Protein AF-A0A530QYH9-F1 (afdb_monomer)

Secondary structure (DSSP, 8-state):
---TTS--------SEETTTTEEPTTTTPPP--SS-THHHHHHHHHHHHHHHHHHHHHHHHHTT-SS---------S-TTSSS-------PPP-------------

pLDDT: mean 82.5, std 15.37, range [43.12, 98.12]

Mean predicted aligned error: 13.46 Å

Structure (mmCIF, N/CA/C/O backbone):
data_AF-A0A530QYH9-F1
#
_entry.id   AF-A0A530QYH9-F1
#
loop_
_atom_site.group_PDB
_atom_site.id
_atom_site.type_symbol
_atom_site.label_atom_id
_atom_site.label_alt_id
_atom_site.label_comp_id
_atom_site.label_asym_id
_atom_site.label_entity_id
_atom_site.label_seq_id
_atom_site.pdbx_PDB_ins_code
_atom_site.Cartn_x
_atom_site.Cartn_y
_atom_site.Cartn_z
_atom_site.occupancy
_atom_site.B_iso_or_equiv
_atom_site.auth_seq_id
_atom_site.auth_comp_id
_atom_site.auth_asym_id
_atom_site.auth_atom_id
_atom_site.pdbx_PDB_model_num
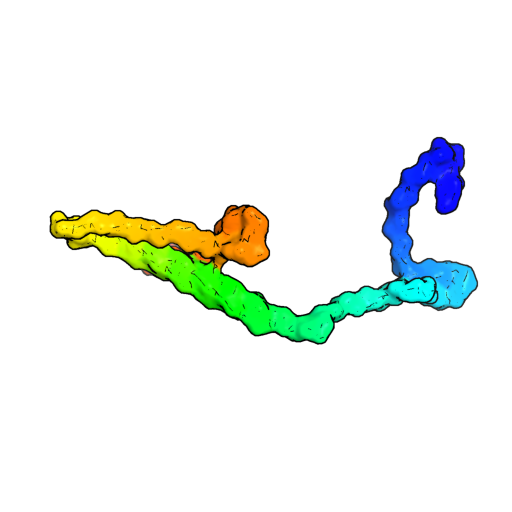ATOM 1 N N . MET A 1 1 ? 38.273 -8.742 -21.468 1.00 52.09 1 MET A N 1
ATOM 2 C CA .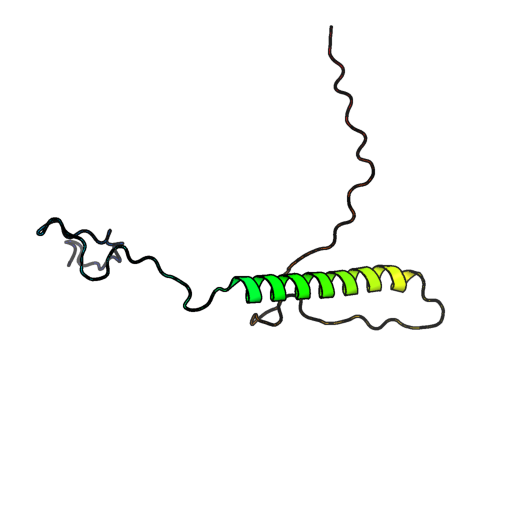 MET A 1 1 ? 39.724 -8.681 -21.760 1.00 52.09 1 MET A CA 1
ATOM 3 C C . MET A 1 1 ? 40.439 -9.292 -20.565 1.00 52.09 1 MET A C 1
ATOM 5 O O . MET A 1 1 ? 39.930 -9.127 -19.467 1.00 52.09 1 MET A O 1
ATOM 9 N N . LYS A 1 2 ? 41.529 -10.048 -20.746 1.00 49.84 2 LYS A N 1
ATOM 10 C CA . LYS A 1 2 ? 42.316 -10.531 -19.599 1.00 49.84 2 LYS A CA 1
ATOM 11 C C . LYS A 1 2 ? 43.174 -9.367 -19.109 1.00 49.84 2 LYS A C 1
ATOM 13 O O . LYS A 1 2 ? 43.959 -8.850 -19.898 1.00 49.84 2 LYS A O 1
ATOM 18 N N . HIS A 1 3 ? 42.959 -8.930 -17.874 1.00 56.06 3 HIS A N 1
ATOM 19 C CA . HIS A 1 3 ? 43.801 -7.922 -17.241 1.00 56.06 3 HIS A CA 1
ATOM 20 C C . HIS A 1 3 ? 45.162 -8.544 -16.888 1.00 56.06 3 HIS A C 1
ATOM 22 O O . HIS A 1 3 ? 45.270 -9.764 -16.741 1.00 56.06 3 HIS A O 1
ATOM 28 N N . GLU A 1 4 ? 46.217 -7.727 -16.826 1.00 71.81 4 GLU A N 1
ATOM 29 C CA . GLU A 1 4 ? 47.605 -8.178 -16.599 1.00 71.81 4 GLU A CA 1
ATOM 30 C C . GLU A 1 4 ? 47.797 -8.899 -15.253 1.00 71.81 4 GLU A C 1
ATOM 32 O O . GLU A 1 4 ? 48.735 -9.673 -15.088 1.00 71.81 4 GLU A O 1
ATOM 37 N N . ASP A 1 5 ? 46.867 -8.705 -14.318 1.00 78.69 5 ASP A N 1
ATOM 38 C CA . ASP A 1 5 ? 46.790 -9.369 -13.014 1.00 78.69 5 ASP A CA 1
ATOM 39 C C . ASP A 1 5 ? 46.064 -10.731 -13.048 1.00 78.69 5 ASP A C 1
ATOM 41 O O . ASP A 1 5 ? 45.932 -11.397 -12.020 1.00 78.69 5 ASP A O 1
ATOM 45 N N . GLY A 1 6 ? 45.585 -11.163 -14.219 1.00 74.31 6 GLY A N 1
ATOM 46 C CA . GLY A 1 6 ? 44.845 -12.411 -14.395 1.00 74.31 6 GLY A CA 1
ATOM 47 C C . GLY A 1 6 ? 43.426 -12.394 -13.819 1.00 74.31 6 GLY A C 1
ATOM 48 O O . GLY A 1 6 ? 42.746 -13.422 -13.880 1.00 74.31 6 GLY A O 1
ATOM 49 N N . GLN A 1 7 ? 42.959 -11.259 -13.293 1.00 70.69 7 GLN A N 1
ATOM 50 C CA . GLN A 1 7 ? 41.634 -11.143 -12.695 1.00 70.69 7 GLN A CA 1
ATOM 51 C C . GLN A 1 7 ? 40.576 -10.763 -13.736 1.00 70.69 7 GLN A C 1
ATOM 53 O O . GLN A 1 7 ? 40.853 -10.173 -14.786 1.00 70.69 7 GLN A O 1
ATOM 58 N N . THR A 1 8 ? 39.336 -11.162 -13.458 1.00 61.97 8 THR A N 1
ATOM 59 C CA . THR A 1 8 ? 38.174 -10.820 -14.283 1.00 61.97 8 THR A CA 1
ATOM 60 C C . THR A 1 8 ? 37.387 -9.749 -13.545 1.00 61.97 8 THR A C 1
ATOM 62 O O . THR A 1 8 ? 36.933 -9.994 -12.433 1.00 61.97 8 THR A O 1
ATOM 65 N N . TYR A 1 9 ? 37.248 -8.576 -14.158 1.00 61.56 9 TYR A N 1
ATOM 66 C CA . TYR A 1 9 ? 36.457 -7.473 -13.624 1.00 61.56 9 TYR A CA 1
ATOM 67 C C . TYR A 1 9 ? 35.205 -7.284 -14.476 1.00 61.56 9 TYR A C 1
ATOM 69 O O . TYR A 1 9 ? 35.291 -7.239 -15.708 1.00 61.56 9 TYR A O 1
ATOM 77 N N . ASP A 1 10 ? 34.061 -7.130 -13.818 1.00 53.19 10 ASP A N 1
ATOM 78 C CA . ASP A 1 10 ? 32.837 -6.679 -14.466 1.00 53.19 10 ASP A CA 1
ATOM 79 C C . ASP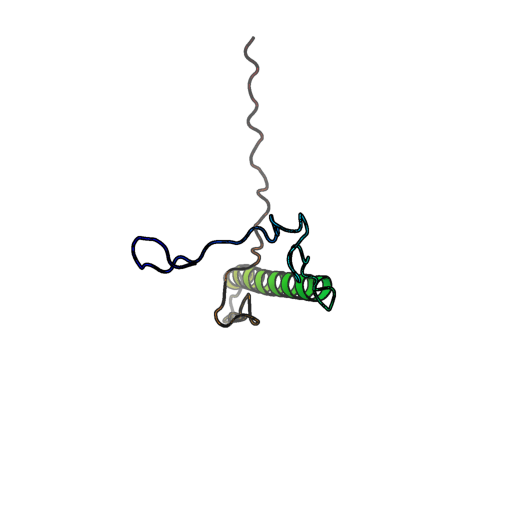 A 1 10 ? 32.941 -5.163 -14.672 1.00 53.19 10 ASP A C 1
ATOM 81 O O . ASP A 1 10 ? 32.838 -4.371 -13.737 1.00 53.19 10 ASP A O 1
ATOM 85 N N . LEU A 1 11 ? 33.228 -4.760 -15.908 1.00 61.69 11 LEU A N 1
ATOM 86 C CA . LEU A 1 11 ? 33.313 -3.362 -16.322 1.00 61.69 11 LEU A CA 1
ATOM 87 C C . LEU A 1 11 ? 31.995 -2.951 -16.976 1.00 61.69 11 LEU A C 1
ATOM 89 O O . LEU A 1 11 ? 31.554 -3.575 -17.942 1.00 61.69 11 LEU A O 1
ATOM 93 N N . GLU A 1 12 ? 31.386 -1.879 -16.473 1.00 55.41 12 GLU A N 1
ATOM 94 C CA . GLU A 1 12 ? 30.207 -1.283 -17.093 1.00 55.41 12 GLU A CA 1
ATOM 95 C C . GLU A 1 12 ? 30.609 -0.644 -18.430 1.00 55.41 12 GLU A C 1
ATOM 97 O O . GLU A 1 12 ? 31.341 0.343 -18.487 1.00 55.41 12 GLU A O 1
ATOM 102 N N . VAL A 1 13 ? 30.195 -1.278 -19.529 1.00 66.31 13 VAL A N 1
ATOM 103 C CA . VAL A 1 13 ? 30.523 -0.841 -20.889 1.00 66.31 13 VAL A CA 1
ATOM 104 C C . VAL A 1 13 ? 29.523 0.236 -21.301 1.00 66.31 13 VAL A C 1
ATOM 106 O O . VAL A 1 13 ? 28.327 -0.029 -21.396 1.00 66.31 13 VAL A O 1
ATOM 109 N N . ASP A 1 14 ? 30.015 1.432 -21.617 1.00 72.75 14 ASP A N 1
ATOM 110 C CA . ASP A 1 14 ? 29.240 2.622 -22.008 1.00 72.75 14 ASP A CA 1
ATOM 111 C C . ASP A 1 14 ? 28.422 2.484 -23.312 1.00 72.75 14 ASP A C 1
ATOM 113 O O . ASP A 1 14 ? 27.796 3.443 -23.760 1.00 72.75 14 ASP A O 1
ATOM 117 N N . GLY A 1 15 ? 28.419 1.309 -23.945 1.00 79.00 15 GLY A N 1
ATOM 118 C CA . GLY A 1 15 ? 27.690 1.020 -25.175 1.00 79.00 15 GLY A CA 1
ATOM 119 C C . GLY A 1 15 ? 28.309 1.609 -26.450 1.00 79.00 15 GLY A C 1
ATOM 120 O O . GLY A 1 15 ? 27.744 1.413 -27.533 1.00 79.00 15 GLY A O 1
ATOM 121 N N . TYR A 1 16 ? 29.458 2.288 -26.374 1.00 82.38 16 TYR A N 1
ATOM 122 C CA . TYR A 1 16 ? 30.099 2.936 -27.517 1.00 82.38 16 TYR A CA 1
ATOM 123 C C . TYR A 1 16 ? 31.192 2.052 -28.133 1.00 82.38 16 TYR A C 1
ATOM 125 O O . TYR A 1 16 ? 32.110 1.580 -27.467 1.00 82.38 16 TYR A O 1
ATOM 133 N N . ASN A 1 17 ? 31.145 1.831 -29.449 1.00 84.00 17 ASN A N 1
ATOM 134 C CA . ASN A 1 17 ? 32.227 1.170 -30.175 1.00 84.00 17 ASN A CA 1
ATOM 135 C C . ASN A 1 17 ? 33.225 2.213 -30.686 1.00 84.00 17 ASN A C 1
ATOM 137 O O . ASN A 1 17 ? 33.024 2.805 -31.751 1.00 84.00 17 ASN A O 1
ATOM 141 N N . GLY A 1 18 ? 34.335 2.378 -29.964 1.00 82.44 18 GLY A N 1
ATOM 142 C CA . GLY A 1 18 ? 35.402 3.318 -30.321 1.00 82.44 18 GLY A CA 1
ATOM 143 C C . GLY A 1 18 ? 36.044 3.072 -31.693 1.00 82.44 18 GLY A C 1
ATOM 144 O O . GLY A 1 18 ? 36.503 4.020 -32.322 1.00 82.44 18 GLY A O 1
ATOM 145 N N . ARG A 1 19 ? 36.019 1.833 -32.212 1.00 83.94 19 ARG A N 1
ATOM 146 C CA . ARG A 1 19 ? 36.594 1.499 -33.529 1.00 83.94 19 ARG A CA 1
ATOM 147 C C . ARG A 1 19 ? 35.709 1.957 -34.682 1.00 83.94 19 ARG A C 1
ATOM 149 O O . ARG A 1 19 ? 36.208 2.439 -35.690 1.00 83.94 19 ARG A O 1
ATOM 156 N N . THR A 1 20 ? 34.399 1.753 -34.565 1.00 86.88 20 THR A N 1
ATOM 157 C CA . THR A 1 20 ? 33.444 2.126 -35.623 1.00 86.88 20 THR A CA 1
ATOM 158 C C . THR A 1 20 ? 32.808 3.490 -35.390 1.00 86.88 20 THR A C 1
ATOM 160 O O . THR A 1 20 ? 31.980 3.893 -36.200 1.00 86.88 20 THR A O 1
ATOM 163 N N . GLN A 1 21 ? 33.145 4.155 -34.279 1.00 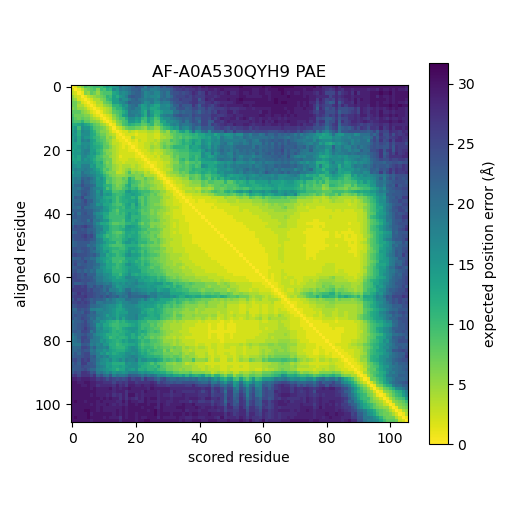84.25 21 GLN A N 1
ATOM 164 C CA . GLN A 1 21 ? 32.517 5.386 -33.792 1.00 84.25 21 GLN A CA 1
ATOM 165 C C . GLN A 1 21 ? 30.983 5.308 -33.786 1.00 84.25 21 GLN A C 1
ATOM 167 O O . GLN A 1 21 ? 30.278 6.223 -34.208 1.00 84.25 21 GLN A O 1
ATOM 172 N N . ARG A 1 22 ? 30.448 4.154 -33.377 1.00 82.44 22 ARG A N 1
ATOM 173 C CA . ARG A 1 22 ? 29.009 3.849 -33.412 1.00 82.44 22 ARG A CA 1
ATOM 174 C C . ARG A 1 22 ? 28.595 3.105 -32.146 1.00 82.44 22 ARG A C 1
ATOM 176 O O . ARG A 1 22 ? 29.432 2.417 -31.573 1.00 82.44 22 ARG A O 1
ATOM 183 N N . PRO A 1 23 ? 27.323 3.163 -31.734 1.00 85.25 23 PRO A N 1
ATOM 184 C CA . PRO A 1 23 ? 26.811 2.302 -30.674 1.00 85.25 23 PRO A CA 1
ATOM 185 C C . PRO A 1 23 ? 27.021 0.817 -30.993 1.00 85.25 23 PRO A C 1
ATOM 187 O O . PRO A 1 23 ? 26.847 0.394 -32.143 1.00 85.25 23 PRO A O 1
ATOM 190 N N . VAL A 1 24 ? 27.352 0.003 -29.987 1.00 85.56 24 VAL A N 1
ATOM 191 C CA . VAL A 1 24 ? 27.300 -1.457 -30.142 1.00 85.56 24 VAL A CA 1
ATOM 192 C C . VAL A 1 24 ? 25.851 -1.905 -30.350 1.00 85.56 24 VAL A C 1
ATOM 194 O O . VAL A 1 24 ? 24.898 -1.237 -29.944 1.00 85.56 24 VAL A O 1
ATOM 197 N N . LYS A 1 25 ? 25.654 -3.053 -31.006 1.00 80.38 25 LYS A N 1
ATOM 198 C CA . LYS A 1 25 ? 24.312 -3.596 -31.243 1.00 80.38 25 LYS A CA 1
ATOM 199 C C . LYS A 1 25 ? 23.606 -3.814 -29.901 1.00 80.38 25 LYS A C 1
ATOM 201 O O . LYS A 1 25 ? 24.039 -4.641 -29.111 1.00 80.38 25 LYS A O 1
ATOM 206 N N . GLY A 1 26 ? 22.506 -3.096 -29.681 1.00 79.50 26 GLY A N 1
ATOM 207 C CA . GLY A 1 26 ? 21.739 -3.164 -28.434 1.00 79.50 26 GLY A CA 1
ATOM 208 C C . GLY A 1 26 ? 22.100 -2.106 -27.387 1.00 79.50 26 GLY A C 1
ATOM 209 O O . GLY A 1 26 ? 21.404 -2.037 -26.379 1.00 79.50 26 GLY A O 1
ATOM 210 N N . ALA A 1 27 ? 23.109 -1.262 -27.628 1.00 85.62 27 ALA A N 1
ATOM 211 C CA . ALA A 1 27 ? 23.415 -0.128 -26.758 1.00 85.62 27 ALA A CA 1
ATOM 212 C C . ALA A 1 27 ? 22.306 0.932 -26.765 1.00 85.62 27 ALA A C 1
ATOM 214 O O . ALA A 1 27 ? 21.555 1.062 -27.734 1.00 85.62 27 ALA A O 1
ATOM 215 N N . TYR A 1 28 ? 22.246 1.703 -25.674 1.00 79.69 28 TYR A N 1
ATOM 216 C CA . TYR A 1 28 ? 21.364 2.864 -25.498 1.00 79.69 28 TYR A CA 1
ATOM 217 C C . TYR A 1 28 ? 19.875 2.580 -25.717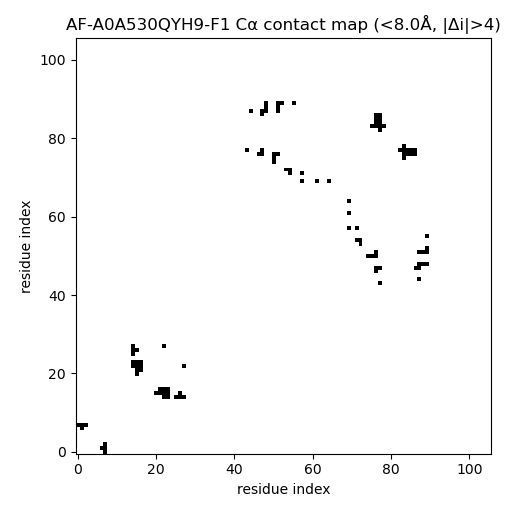 1.00 79.69 28 TYR A C 1
ATOM 219 O O . TYR A 1 28 ? 19.123 3.441 -26.177 1.00 79.69 28 TYR A O 1
ATOM 227 N N . ARG A 1 29 ? 19.423 1.366 -25.397 1.00 75.25 29 ARG A N 1
ATOM 228 C CA . ARG A 1 29 ? 17.998 1.044 -25.436 1.00 75.25 29 ARG A CA 1
ATOM 229 C C . ARG A 1 29 ? 17.311 1.604 -24.203 1.00 75.25 29 ARG A C 1
ATOM 231 O O . ARG A 1 29 ? 17.713 1.320 -23.079 1.00 75.25 29 ARG A O 1
ATOM 238 N N . LYS A 1 30 ? 16.249 2.373 -24.428 1.00 77.56 30 LYS A N 1
ATOM 239 C CA . LYS A 1 30 ? 15.295 2.702 -23.374 1.00 77.56 30 LYS A CA 1
ATOM 240 C C . LYS A 1 30 ? 14.372 1.504 -23.206 1.00 77.56 30 LYS A C 1
ATOM 242 O O . LYS A 1 30 ? 13.800 1.035 -24.185 1.00 77.56 30 LYS A O 1
ATOM 247 N N . TYR A 1 31 ? 14.278 0.998 -21.986 1.00 80.81 31 TYR A N 1
ATOM 248 C CA . TYR A 1 31 ? 13.278 0.000 -21.646 1.00 80.81 31 TYR A CA 1
ATOM 249 C C . TYR A 1 31 ? 11.940 0.706 -21.466 1.00 80.81 31 TYR A C 1
ATOM 251 O O . TYR A 1 31 ? 11.859 1.726 -20.781 1.00 80.81 31 TYR A O 1
ATOM 259 N N . GLU A 1 32 ? 10.913 0.163 -22.100 1.00 82.38 32 GLU A N 1
ATOM 260 C CA . GLU A 1 32 ? 9.532 0.582 -21.921 1.00 82.38 32 GLU A CA 1
ATOM 261 C C . GLU A 1 32 ? 8.736 -0.579 -21.336 1.00 82.38 32 GLU A C 1
ATOM 263 O O . GLU A 1 32 ? 9.052 -1.751 -21.564 1.00 82.38 32 GLU A O 1
ATOM 268 N N . PHE A 1 33 ? 7.711 -0.252 -20.555 1.00 86.00 33 PHE A N 1
ATOM 269 C CA . PHE A 1 33 ? 6.735 -1.254 -20.173 1.00 86.00 33 PHE A CA 1
ATOM 270 C C . PHE A 1 33 ? 5.894 -1.607 -21.397 1.00 86.00 33 PHE A C 1
ATOM 272 O O . PHE A 1 33 ? 5.469 -0.727 -22.142 1.00 86.00 33 PHE A O 1
ATOM 279 N N . SER A 1 34 ? 5.627 -2.897 -21.589 1.00 88.12 34 SER A N 1
ATOM 280 C CA . SER A 1 34 ? 4.748 -3.370 -22.663 1.00 88.12 34 SER A CA 1
ATOM 281 C C . SER A 1 34 ? 3.294 -2.917 -22.488 1.00 88.12 34 SER A C 1
ATOM 283 O O . SER A 1 34 ? 2.524 -2.950 -23.444 1.00 88.12 34 SER A O 1
ATOM 285 N N . ILE A 1 35 ? 2.916 -2.516 -21.271 1.00 90.25 35 ILE A N 1
ATOM 286 C CA . ILE A 1 35 ? 1.595 -2.024 -20.880 1.00 90.25 35 ILE A CA 1
ATOM 287 C C . ILE A 1 35 ? 1.810 -0.802 -19.982 1.00 90.25 35 ILE A C 1
ATOM 289 O O . ILE A 1 35 ? 2.727 -0.810 -19.163 1.00 90.25 35 ILE A O 1
ATOM 293 N N . ASP A 1 36 ? 0.975 0.232 -20.115 1.00 90.94 36 ASP A N 1
ATOM 294 C CA . ASP A 1 36 ? 1.003 1.386 -19.210 1.00 90.94 36 ASP A CA 1
ATOM 295 C C . ASP A 1 36 ? 0.730 0.936 -17.758 1.00 90.94 36 ASP A C 1
ATOM 297 O O . ASP A 1 36 ? -0.377 0.477 -17.460 1.00 90.94 36 ASP A O 1
ATOM 301 N N . PRO A 1 37 ? 1.704 1.065 -16.835 1.00 94.19 37 PRO A N 1
ATOM 302 C CA . PRO A 1 37 ? 1.559 0.593 -15.462 1.00 94.19 37 PRO A CA 1
ATOM 303 C C . PRO A 1 37 ? 0.720 1.535 -14.589 1.00 94.19 37 PRO A C 1
ATOM 305 O O . PRO A 1 37 ? 0.480 1.223 -13.422 1.00 94.19 37 PRO A O 1
ATOM 308 N N . THR A 1 38 ? 0.295 2.696 -15.102 1.00 95.62 38 THR A N 1
ATOM 309 C CA . THR A 1 38 ? -0.416 3.721 -14.322 1.00 95.62 38 THR A CA 1
ATOM 310 C C . THR A 1 38 ? -1.634 3.154 -13.597 1.00 95.62 38 THR A C 1
ATOM 312 O O . THR A 1 38 ? -1.815 3.415 -12.409 1.00 95.62 38 THR A O 1
ATOM 315 N N . GLY A 1 39 ? -2.434 2.328 -14.277 1.00 96.19 39 GLY A N 1
ATOM 316 C CA . GLY A 1 39 ? -3.616 1.703 -13.681 1.00 96.19 39 GLY A CA 1
ATOM 317 C C . GLY A 1 39 ? -3.278 0.814 -12.481 1.00 96.19 39 GLY A C 1
ATOM 318 O O . GLY A 1 39 ? -3.897 0.940 -11.425 1.00 96.19 39 GLY A O 1
ATOM 319 N N . ASP A 1 40 ? -2.245 -0.021 -12.607 1.00 95.12 40 ASP A N 1
ATOM 320 C CA . ASP A 1 40 ? -1.798 -0.909 -11.529 1.00 95.12 40 ASP A CA 1
ATOM 321 C C . ASP A 1 40 ? -1.248 -0.121 -10.338 1.00 95.12 40 ASP A C 1
ATOM 323 O O . ASP A 1 40 ? -1.490 -0.479 -9.183 1.00 95.12 40 ASP A O 1
ATOM 327 N N . ILE A 1 41 ? -0.512 0.962 -10.603 1.00 95.25 41 ILE A N 1
ATOM 328 C CA . ILE A 1 41 ? 0.034 1.837 -9.561 1.00 95.25 41 ILE A CA 1
ATOM 329 C C . ILE A 1 41 ? -1.104 2.500 -8.781 1.00 95.25 41 ILE A C 1
ATOM 331 O O . ILE A 1 41 ? -1.099 2.463 -7.549 1.00 95.25 41 ILE A O 1
ATOM 335 N N . LEU A 1 42 ? -2.087 3.069 -9.482 1.00 97.56 42 LEU A N 1
ATOM 336 C CA . LEU A 1 42 ? -3.236 3.721 -8.854 1.00 97.56 42 LEU A CA 1
ATOM 337 C C . LEU A 1 42 ? -4.081 2.724 -8.057 1.00 97.56 42 LEU A C 1
ATOM 339 O O . LEU A 1 42 ? -4.383 2.987 -6.898 1.00 97.56 42 LEU A O 1
ATOM 343 N N . GLY A 1 43 ? -4.362 1.542 -8.609 1.00 97.56 43 GLY A N 1
ATOM 344 C CA . GLY A 1 43 ? -5.116 0.508 -7.895 1.00 97.56 43 GLY A CA 1
ATOM 345 C C . GLY A 1 43 ? -4.421 0.039 -6.612 1.00 97.56 43 GLY A C 1
ATOM 34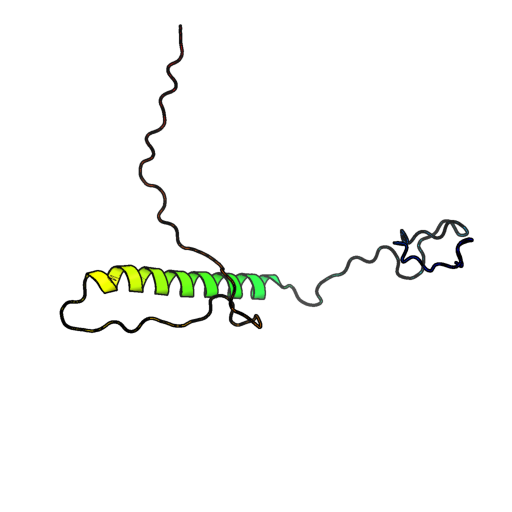6 O O . GLY A 1 43 ? -5.072 -0.178 -5.587 1.00 97.56 43 GLY A O 1
ATOM 347 N N . ARG A 1 44 ? -3.085 -0.064 -6.626 1.00 97.62 44 ARG A N 1
ATOM 348 C CA . ARG A 1 44 ? -2.298 -0.375 -5.422 1.00 97.62 44 ARG A CA 1
ATOM 349 C C . ARG A 1 44 ? -2.353 0.755 -4.394 1.00 97.62 44 ARG A C 1
ATOM 351 O O . ARG A 1 44 ? -2.479 0.467 -3.205 1.00 97.62 44 ARG A O 1
ATOM 358 N N . LEU A 1 45 ? -2.284 2.015 -4.826 1.00 97.62 45 LEU A N 1
ATOM 359 C CA . LEU A 1 45 ? -2.413 3.174 -3.935 1.00 97.62 45 LEU A CA 1
ATOM 360 C C . LEU A 1 45 ? -3.805 3.248 -3.296 1.00 97.62 45 LEU A C 1
ATOM 362 O O . LEU A 1 45 ? -3.899 3.396 -2.078 1.00 97.62 45 LEU A O 1
ATOM 366 N N . ASP A 1 46 ? -4.867 3.075 -4.082 1.00 98.12 46 ASP A N 1
ATOM 367 C CA . ASP A 1 46 ? -6.248 3.078 -3.588 1.00 98.12 46 ASP A CA 1
ATOM 368 C C . ASP A 1 46 ? -6.471 1.975 -2.550 1.00 98.12 46 ASP A C 1
ATOM 370 O O . ASP A 1 46 ? -7.030 2.218 -1.476 1.00 98.12 46 ASP A O 1
ATOM 374 N N . TYR A 1 47 ? -5.961 0.771 -2.822 1.00 97.88 47 TYR A N 1
ATOM 375 C CA . TYR A 1 47 ? -6.006 -0.328 -1.863 1.00 97.88 47 TYR A CA 1
ATOM 376 C C . TYR A 1 47 ? -5.285 0.025 -0.551 1.00 97.88 47 TYR A C 1
ATOM 378 O O . TYR A 1 47 ? -5.822 -0.210 0.533 1.00 97.88 47 TYR A O 1
ATOM 386 N N . GLN A 1 48 ? -4.091 0.620 -0.621 1.00 97.75 48 GLN A N 1
ATOM 387 C CA . GLN A 1 48 ? -3.344 1.021 0.577 1.00 97.75 48 GLN A CA 1
ATOM 388 C C . GLN A 1 48 ? -4.080 2.078 1.396 1.00 97.75 48 GLN A C 1
ATOM 390 O O . GLN A 1 48 ? -4.129 1.982 2.624 1.00 97.75 48 GLN A O 1
ATOM 395 N N . ILE A 1 49 ? -4.683 3.063 0.729 1.00 97.31 49 ILE A N 1
ATOM 396 C CA . ILE A 1 49 ? -5.505 4.088 1.379 1.00 97.31 49 ILE A CA 1
ATOM 397 C C . ILE A 1 49 ? -6.688 3.434 2.094 1.00 97.31 49 ILE A C 1
ATOM 399 O O . ILE A 1 49 ? -6.956 3.757 3.251 1.00 97.31 49 ILE A O 1
ATOM 403 N N . TRP A 1 50 ? -7.356 2.479 1.447 1.00 97.19 50 TRP A N 1
ATOM 404 C CA . TRP A 1 50 ? -8.465 1.742 2.047 1.00 97.19 50 TRP A CA 1
ATOM 405 C C . TRP A 1 50 ? -8.040 0.945 3.293 1.00 97.19 50 TRP A C 1
ATOM 407 O O . TRP A 1 50 ? -8.694 1.049 4.334 1.00 97.19 50 TRP A O 1
ATOM 417 N N . VAL A 1 51 ? -6.917 0.217 3.244 1.00 97.12 51 VAL A N 1
ATOM 418 C CA . VAL A 1 51 ? -6.381 -0.500 4.421 1.00 97.12 51 VAL A CA 1
ATOM 419 C C . VAL A 1 51 ? -6.007 0.473 5.544 1.00 97.12 51 VAL A C 1
ATOM 421 O O . VAL A 1 51 ? -6.319 0.221 6.710 1.00 97.12 51 VAL A O 1
ATOM 424 N N . ALA A 1 52 ? -5.368 1.600 5.220 1.00 95.88 52 ALA A N 1
ATOM 425 C CA . ALA A 1 52 ? -5.018 2.620 6.206 1.00 95.88 52 ALA A CA 1
ATOM 426 C C . ALA A 1 52 ? -6.265 3.246 6.859 1.00 95.88 52 ALA A C 1
ATOM 428 O O . ALA A 1 52 ? -6.282 3.459 8.074 1.00 95.88 52 ALA A O 1
ATOM 429 N N . ALA A 1 53 ? -7.319 3.489 6.077 1.00 95.75 53 ALA A N 1
ATOM 430 C CA . ALA A 1 53 ? -8.596 4.004 6.565 1.00 95.75 53 ALA A CA 1
ATOM 431 C C . ALA A 1 53 ? -9.281 3.024 7.521 1.00 95.75 53 ALA A C 1
ATOM 433 O O . ALA A 1 53 ? -9.728 3.441 8.588 1.00 95.75 53 ALA A O 1
ATOM 434 N N . LEU A 1 54 ? -9.295 1.727 7.194 1.00 95.38 54 LEU A N 1
ATOM 435 C CA . LEU A 1 54 ? -9.812 0.692 8.093 1.00 95.38 54 LEU A CA 1
ATOM 436 C C . LEU A 1 54 ? -9.076 0.688 9.434 1.00 95.38 54 LEU A C 1
ATOM 438 O O . LEU A 1 54 ? -9.717 0.765 10.478 1.00 95.38 54 LEU A O 1
ATOM 442 N N . ARG A 1 55 ? -7.739 0.692 9.415 1.00 93.38 55 ARG A N 1
ATOM 443 C CA . ARG A 1 55 ? -6.929 0.717 10.646 1.00 93.38 55 ARG A CA 1
ATOM 444 C C . ARG A 1 55 ? -7.194 1.976 11.482 1.00 93.38 55 ARG A C 1
ATOM 446 O O . ARG A 1 55 ? -7.263 1.906 12.708 1.00 93.38 55 ARG A O 1
ATOM 453 N N . ARG A 1 56 ? -7.371 3.137 10.837 1.00 92.88 56 ARG A N 1
ATOM 454 C CA . ARG A 1 56 ? -7.708 4.395 11.530 1.00 92.88 56 ARG A CA 1
ATOM 455 C C . ARG A 1 56 ? -9.109 4.359 12.143 1.00 92.88 56 ARG A C 1
ATOM 457 O O . ARG A 1 56 ? -9.287 4.873 13.248 1.00 92.88 56 ARG A O 1
ATOM 464 N N . LEU A 1 57 ? -10.074 3.770 11.442 1.00 93.25 57 LEU A N 1
ATOM 465 C CA . LEU A 1 57 ? -11.446 3.601 11.918 1.00 93.25 57 LEU A CA 1
ATOM 466 C C . LEU A 1 57 ? -11.504 2.647 13.116 1.00 93.25 57 LEU A C 1
ATOM 468 O O . LEU A 1 57 ? -12.162 2.939 14.110 1.00 93.25 57 LEU A O 1
ATOM 472 N N . GLU A 1 58 ? -10.771 1.536 13.050 1.00 94.06 58 GLU A N 1
ATOM 473 C CA . GLU A 1 58 ? -10.650 0.582 14.154 1.00 94.06 58 GLU A CA 1
ATOM 474 C C . GLU A 1 58 ? -10.091 1.244 15.413 1.00 94.06 58 GLU A C 1
ATOM 476 O O . GLU A 1 58 ? -10.654 1.071 16.493 1.00 94.06 58 GLU A O 1
ATOM 481 N N . ALA A 1 59 ? -9.032 2.048 15.276 1.00 91.00 59 ALA A N 1
ATOM 482 C CA . ALA A 1 59 ? -8.455 2.789 16.395 1.00 91.00 59 ALA A CA 1
ATOM 483 C C . ALA A 1 59 ? -9.460 3.768 17.031 1.00 91.00 59 ALA A C 1
ATOM 485 O O . ALA A 1 59 ? -9.500 3.909 18.252 1.00 91.00 59 ALA A O 1
ATOM 486 N N . GLU A 1 60 ? -10.294 4.419 16.217 1.00 91.50 60 GLU A N 1
ATOM 487 C CA . GLU A 1 60 ? -11.313 5.356 16.695 1.00 91.50 60 GLU A CA 1
ATOM 488 C C . GLU A 1 60 ? -12.431 4.655 17.466 1.00 91.50 60 GLU A C 1
ATOM 490 O O . GLU A 1 60 ? -12.771 5.040 18.588 1.00 91.50 60 GLU A O 1
ATOM 495 N N . ILE A 1 61 ? -12.987 3.602 16.867 1.00 93.12 61 ILE A N 1
ATOM 496 C CA . ILE A 1 61 ? -14.150 2.891 17.396 1.00 93.12 61 ILE A CA 1
ATOM 497 C C . ILE A 1 61 ? -13.771 2.037 18.608 1.00 93.12 61 ILE A C 1
ATOM 499 O O . ILE A 1 61 ? -14.577 1.910 19.529 1.00 93.12 61 ILE A O 1
ATOM 503 N N . ALA A 1 62 ? -12.553 1.485 18.659 1.00 91.25 62 ALA A N 1
ATOM 504 C CA . ALA A 1 62 ? -12.093 0.665 19.782 1.00 91.25 62 ALA A CA 1
ATOM 505 C C . ALA A 1 62 ? -12.241 1.374 21.141 1.00 91.25 62 ALA A C 1
ATOM 507 O O . ALA A 1 62 ? -12.476 0.715 22.150 1.00 91.25 62 ALA A O 1
ATOM 508 N N . THR A 1 63 ? -12.152 2.708 21.163 1.00 88.75 63 THR A N 1
ATOM 509 C CA . THR A 1 63 ? -12.306 3.522 22.382 1.00 88.75 63 THR A CA 1
ATOM 510 C C . THR A 1 63 ? -13.760 3.820 22.764 1.00 88.75 63 THR A C 1
ATOM 512 O O . THR A 1 63 ? -14.018 4.278 23.874 1.00 88.75 63 THR A O 1
ATOM 515 N N . GLN A 1 64 ? -14.714 3.557 21.868 1.00 92.31 64 GLN A N 1
ATOM 516 C CA . GLN A 1 64 ? -16.126 3.936 22.012 1.00 92.31 64 GLN A CA 1
ATOM 517 C C . GLN A 1 64 ? -17.055 2.736 22.251 1.00 92.31 64 GLN A C 1
ATOM 519 O O . GLN A 1 64 ? -18.229 2.909 22.581 1.00 92.31 64 GLN A O 1
ATOM 524 N N . LEU A 1 65 ? -16.560 1.506 22.087 1.00 91.62 65 LEU A N 1
ATOM 525 C CA . LEU A 1 65 ? -17.364 0.295 22.244 1.00 91.62 65 LEU A CA 1
ATOM 526 C C . LEU A 1 65 ? -17.506 -0.111 23.715 1.00 91.62 65 LEU A C 1
ATOM 528 O O . LEU A 1 65 ? -16.522 -0.363 24.402 1.00 91.62 65 LEU A O 1
ATOM 532 N N . VAL A 1 66 ? -18.753 -0.245 24.174 1.00 89.56 66 VAL A N 1
ATOM 533 C CA . VAL A 1 66 ? -19.076 -0.624 25.566 1.00 89.56 66 VAL A CA 1
ATOM 534 C C . VAL A 1 66 ? -19.589 -2.065 25.675 1.00 89.56 66 VAL A C 1
ATOM 536 O O . VAL A 1 66 ? -19.332 -2.742 26.665 1.00 89.56 66 VAL A O 1
ATOM 539 N N . GLY A 1 67 ? -20.300 -2.558 24.656 1.00 90.62 67 GLY A N 1
ATOM 540 C CA . GLY A 1 67 ? -20.975 -3.866 24.689 1.00 90.62 67 GLY A CA 1
ATOM 541 C C . GLY A 1 67 ? -20.420 -4.923 23.734 1.00 90.62 67 GLY A C 1
ATOM 542 O O . GLY A 1 67 ? -20.873 -6.064 23.759 1.00 90.62 67 GLY A O 1
ATOM 543 N N . HIS A 1 68 ? -19.456 -4.566 22.884 1.00 91.88 68 HIS A N 1
ATOM 544 C CA . HIS A 1 68 ? -18.954 -5.444 21.829 1.00 91.88 68 HIS A CA 1
ATOM 545 C C . HIS A 1 68 ? -17.431 -5.428 21.781 1.00 91.88 68 HIS A C 1
ATOM 547 O O . HIS A 1 68 ? -16.801 -4.385 21.941 1.00 91.88 68 HIS A O 1
ATOM 553 N N . ARG A 1 69 ? -16.839 -6.597 21.524 1.00 89.38 69 ARG A N 1
ATOM 554 C CA . ARG A 1 69 ? -15.406 -6.722 21.262 1.00 89.38 69 ARG A CA 1
ATOM 555 C C . ARG A 1 69 ? -15.147 -6.483 19.780 1.00 89.38 69 ARG A C 1
ATOM 557 O O . ARG A 1 69 ? -15.696 -7.198 18.946 1.00 89.38 69 ARG A O 1
ATOM 564 N N . LEU A 1 70 ? -14.288 -5.516 19.474 1.00 93.00 70 LEU A N 1
ATOM 565 C CA . LEU A 1 70 ? -13.807 -5.295 18.116 1.00 93.00 70 LEU A CA 1
ATOM 566 C C . LEU A 1 70 ? -12.828 -6.404 17.710 1.00 93.00 70 LEU A C 1
ATOM 568 O O . LEU A 1 70 ? -11.972 -6.803 18.503 1.00 93.00 70 LEU A O 1
ATOM 572 N N . VAL A 1 71 ? -12.948 -6.877 16.473 1.00 93.06 71 VAL A N 1
ATOM 573 C CA . VAL A 1 71 ? -11.962 -7.748 15.825 1.00 93.06 71 VAL A CA 1
ATOM 574 C C . VAL A 1 71 ? -11.260 -6.913 14.764 1.00 93.06 71 VAL A C 1
ATOM 576 O O . VAL A 1 71 ? -11.921 -6.375 13.880 1.00 93.06 71 VAL A O 1
ATOM 579 N N . PHE A 1 72 ? -9.941 -6.781 14.887 1.00 91.56 72 PHE A N 1
ATOM 580 C CA . PHE A 1 72 ? -9.126 -5.994 13.965 1.00 91.56 72 PHE A CA 1
ATOM 581 C C . PHE A 1 72 ? -8.947 -6.714 12.629 1.00 91.56 72 PHE A C 1
ATOM 583 O O . PHE A 1 72 ? -8.801 -7.938 12.580 1.00 91.56 72 PHE A O 1
ATOM 590 N N . SER A 1 73 ? -8.917 -5.936 11.557 1.00 90.25 73 SER A N 1
ATOM 591 C CA . SER A 1 73 ? -8.565 -6.370 10.215 1.00 90.25 73 SER A CA 1
ATOM 592 C C . SER A 1 73 ? -7.066 -6.661 10.129 1.00 90.25 73 SER A C 1
ATOM 594 O O . SER A 1 73 ? -6.225 -5.806 10.409 1.00 90.25 73 SER A O 1
ATOM 596 N N . ASP A 1 74 ? -6.717 -7.860 9.676 1.00 92.44 74 ASP A N 1
ATOM 597 C CA . ASP A 1 74 ? -5.341 -8.313 9.441 1.00 92.44 74 ASP A CA 1
ATOM 598 C C . ASP A 1 74 ? -4.886 -8.098 7.987 1.00 92.44 74 ASP A C 1
ATOM 600 O O . ASP A 1 74 ? -3.877 -8.649 7.541 1.00 92.44 74 ASP A O 1
ATOM 604 N N . ARG A 1 75 ? -5.620 -7.271 7.227 1.00 95.56 75 ARG A N 1
ATOM 605 C CA . ARG A 1 75 ? -5.314 -6.978 5.822 1.00 95.56 75 ARG A CA 1
ATOM 606 C C . ARG A 1 75 ? -3.883 -6.450 5.686 1.00 95.56 75 ARG A C 1
ATOM 608 O O . ARG A 1 75 ? -3.522 -5.417 6.261 1.00 95.56 75 ARG A O 1
ATOM 615 N N . SER A 1 76 ? -3.102 -7.149 4.862 1.00 96.25 76 SER A N 1
ATOM 616 C CA . SER A 1 76 ? -1.778 -6.721 4.409 1.00 96.25 76 SER A CA 1
ATOM 617 C C . SER A 1 76 ? -1.878 -5.395 3.657 1.00 96.25 76 SER A C 1
ATOM 619 O O . SER A 1 76 ? -2.828 -5.180 2.895 1.00 96.25 76 SER A O 1
ATOM 621 N N . MET A 1 77 ? -0.898 -4.517 3.869 1.00 96.81 77 MET A N 1
ATOM 622 C CA . MET A 1 77 ? -0.772 -3.240 3.163 1.00 96.81 77 MET A CA 1
ATOM 623 C C . MET A 1 77 ? -0.230 -3.435 1.738 1.00 96.81 77 MET A C 1
ATOM 625 O O . MET A 1 77 ? -0.476 -2.628 0.842 1.00 96.8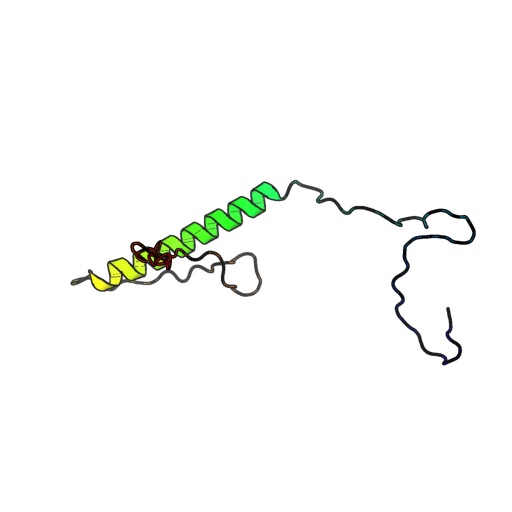1 77 MET A O 1
ATOM 629 N N . THR A 1 78 ? 0.504 -4.519 1.510 1.00 97.44 78 THR A N 1
ATOM 630 C CA . THR A 1 78 ? 1.138 -4.832 0.224 1.00 97.44 78 THR A CA 1
ATOM 631 C C . THR A 1 78 ? 0.949 -6.309 -0.138 1.00 97.44 78 THR A C 1
ATOM 633 O O . THR A 1 78 ? 1.920 -7.056 -0.232 1.00 97.44 78 THR A O 1
ATOM 636 N N . PRO A 1 79 ? -0.294 -6.770 -0.377 1.00 96.88 79 PRO A N 1
ATOM 637 C CA . PRO A 1 79 ? -0.592 -8.185 -0.631 1.00 96.88 79 PRO A CA 1
ATOM 638 C C . PRO A 1 79 ? 0.038 -8.740 -1.919 1.00 96.88 79 PRO A C 1
ATOM 640 O O . PRO A 1 79 ? 0.081 -9.948 -2.111 1.00 96.88 79 PRO A O 1
ATOM 643 N N . TRP A 1 80 ? 0.516 -7.870 -2.810 1.00 96.06 80 TRP A N 1
ATOM 644 C CA . TRP A 1 80 ? 1.246 -8.230 -4.031 1.00 96.06 80 TRP A CA 1
ATOM 645 C C . TRP A 1 80 ? 2.752 -8.450 -3.812 1.00 96.06 80 TRP A C 1
ATOM 647 O O . TRP A 1 80 ? 3.472 -8.678 -4.782 1.00 96.06 80 TRP A O 1
ATOM 657 N N . LEU A 1 81 ? 3.250 -8.324 -2.579 1.00 96.75 81 LEU A N 1
ATOM 658 C CA . LEU A 1 81 ? 4.633 -8.627 -2.216 1.00 96.75 81 LEU A CA 1
ATOM 659 C C . LEU A 1 81 ? 4.701 -9.932 -1.421 1.00 96.75 81 LEU A C 1
ATOM 661 O O . LEU A 1 81 ? 3.742 -10.330 -0.768 1.00 96.75 81 LEU A O 1
ATOM 665 N N . GLU A 1 82 ? 5.871 -10.567 -1.430 1.00 96.75 82 GLU A N 1
ATOM 666 C CA . GLU A 1 82 ? 6.123 -11.794 -0.658 1.00 96.75 82 GLU A CA 1
ATOM 667 C C . GLU A 1 82 ? 6.054 -11.575 0.860 1.00 96.75 82 GLU A C 1
ATOM 669 O O . GLU A 1 82 ? 5.753 -12.496 1.615 1.00 96.75 82 GLU A O 1
ATOM 674 N N . ALA A 1 83 ? 6.327 -10.352 1.313 1.00 96.06 83 ALA A N 1
ATOM 675 C CA . ALA A 1 83 ? 6.241 -9.954 2.709 1.00 96.06 83 ALA A CA 1
ATOM 676 C C . ALA A 1 83 ? 5.587 -8.579 2.809 1.00 96.06 83 ALA A C 1
ATOM 678 O O . ALA A 1 83 ? 5.873 -7.703 1.986 1.00 96.06 83 ALA A O 1
ATOM 679 N N . ASP A 1 84 ? 4.751 -8.385 3.834 1.00 95.62 84 ASP A N 1
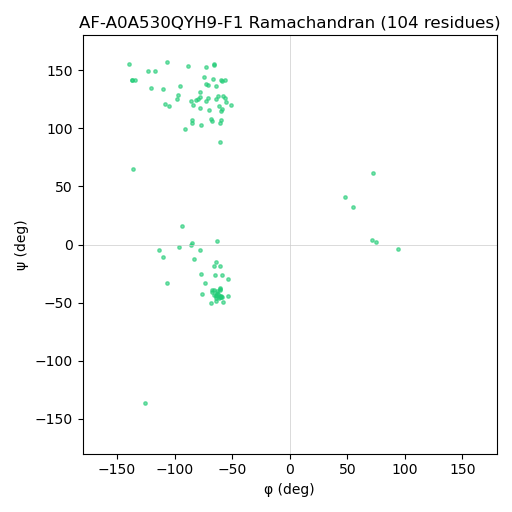ATOM 680 C CA . ASP A 1 84 ? 4.083 -7.103 4.028 1.00 95.62 84 ASP A CA 1
ATOM 681 C C . ASP A 1 84 ? 5.107 -5.998 4.322 1.00 95.62 84 ASP A C 1
ATOM 683 O O . ASP A 1 84 ? 6.066 -6.160 5.085 1.00 95.62 84 ASP A O 1
ATOM 687 N N . ARG A 1 85 ? 4.904 -4.858 3.679 1.00 95.19 85 ARG A N 1
ATOM 688 C CA . ARG A 1 85 ? 5.717 -3.657 3.770 1.00 95.19 85 ARG A CA 1
ATOM 689 C C . ARG A 1 85 ? 4.828 -2.494 4.199 1.00 95.19 85 ARG A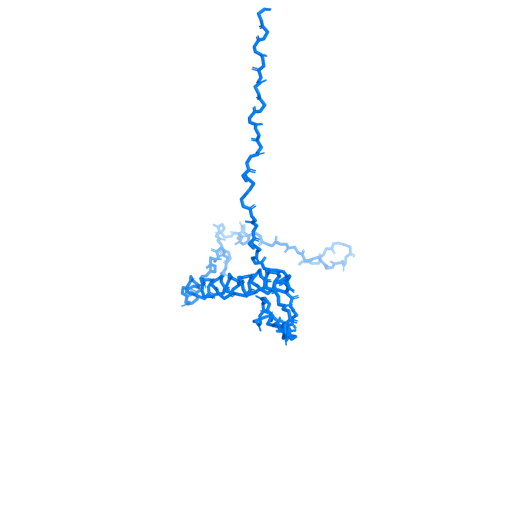 C 1
ATOM 691 O O . ARG A 1 85 ? 3.649 -2.448 3.845 1.00 95.19 85 ARG A O 1
ATOM 698 N N . PRO A 1 86 ? 5.386 -1.514 4.925 1.00 90.69 86 PRO A N 1
ATOM 699 C CA . PRO A 1 86 ? 4.667 -0.278 5.187 1.00 90.69 86 PRO A CA 1
ATOM 700 C C . PRO A 1 86 ? 4.298 0.407 3.861 1.00 90.69 86 PRO A C 1
ATOM 702 O O . PRO A 1 86 ? 5.080 0.410 2.912 1.00 90.69 86 PRO A O 1
ATOM 705 N N . GLY A 1 87 ? 3.095 0.973 3.813 1.00 89.06 87 GLY A N 1
ATOM 706 C CA . GLY A 1 87 ? 2.554 1.693 2.661 1.00 89.06 87 GLY A CA 1
ATOM 707 C C . GLY A 1 87 ? 2.094 3.085 3.070 1.00 89.06 87 GLY A C 1
ATOM 708 O O . GLY A 1 87 ? 2.773 3.774 3.832 1.00 89.06 87 GLY A O 1
ATOM 709 N N . VAL A 1 88 ? 0.926 3.492 2.582 1.00 93.50 88 VAL A N 1
ATOM 710 C CA . VAL A 1 88 ? 0.317 4.780 2.930 1.00 93.50 88 VAL A CA 1
ATOM 711 C C . VAL A 1 88 ? -0.086 4.823 4.409 1.00 93.50 88 VAL A C 1
ATOM 713 O O . VAL A 1 88 ? -0.586 3.847 4.968 1.00 93.50 88 VAL A O 1
ATOM 716 N N . ALA A 1 89 ? 0.101 5.987 5.033 1.00 89.88 89 ALA A N 1
ATOM 717 C CA . ALA A 1 89 ? -0.401 6.297 6.364 1.00 89.88 89 ALA A CA 1
ATOM 718 C C . ALA A 1 89 ? -1.334 7.512 6.302 1.00 89.88 89 ALA A C 1
ATOM 720 O O . ALA A 1 89 ? -1.005 8.528 5.688 1.00 89.88 89 ALA A O 1
ATOM 721 N N . ILE A 1 90 ? -2.484 7.417 6.969 1.00 90.06 90 ILE A N 1
ATOM 722 C CA . ILE A 1 90 ? -3.369 8.562 7.186 1.00 90.06 90 ILE A CA 1
ATOM 723 C C . ILE A 1 90 ? -2.858 9.289 8.423 1.00 90.06 90 ILE A C 1
ATOM 725 O O . ILE A 1 90 ? -2.985 8.796 9.543 1.00 90.06 90 ILE A O 1
ATOM 729 N N . VAL A 1 91 ? -2.250 10.450 8.208 1.00 87.19 91 VAL A N 1
ATOM 730 C CA . VAL A 1 91 ? -1.827 11.345 9.285 1.00 87.19 91 VAL A CA 1
ATOM 731 C C . VAL A 1 91 ? -2.903 12.395 9.507 1.00 87.19 91 VAL A C 1
ATOM 733 O O . VAL A 1 91 ? -3.439 12.955 8.549 1.00 87.19 91 VAL A O 1
ATOM 736 N N . GLU A 1 92 ? -3.218 12.685 10.767 1.00 76.31 92 GLU A N 1
ATOM 737 C CA . GLU A 1 92 ? -4.008 13.873 11.056 1.00 76.31 92 GLU A CA 1
ATOM 738 C C . GLU A 1 92 ? -3.203 15.086 10.607 1.00 76.31 92 GLU A C 1
ATOM 740 O O . GLU A 1 92 ? -2.019 15.243 10.925 1.00 76.31 92 GLU A O 1
ATOM 745 N N . ARG A 1 93 ? -3.841 15.934 9.802 1.00 63.62 93 ARG A N 1
ATOM 746 C CA . ARG A 1 93 ? -3.267 17.228 9.465 1.00 63.62 93 ARG A CA 1
ATOM 747 C C . ARG A 1 93 ? -3.015 17.922 10.798 1.00 63.62 93 ARG A C 1
ATOM 749 O O . ARG A 1 93 ? -3.941 18.016 11.595 1.00 63.62 93 ARG A O 1
ATOM 756 N N . ALA A 1 94 ? -1.790 18.384 11.040 1.00 56.47 94 ALA A N 1
ATOM 757 C CA . ALA A 1 94 ? -1.492 19.218 12.195 1.00 56.47 94 ALA A CA 1
ATOM 758 C C . ALA A 1 94 ? -2.341 20.494 12.101 1.00 56.47 94 ALA A C 1
ATOM 760 O O . ALA A 1 94 ? -1.932 21.483 11.493 1.00 56.47 94 ALA A O 1
ATOM 761 N N . ALA A 1 95 ? -3.556 20.451 12.639 1.00 57.09 95 ALA A N 1
ATOM 762 C CA . ALA A 1 95 ? -4.267 21.644 13.026 1.00 57.09 95 ALA A CA 1
ATOM 763 C C . ALA A 1 95 ? -3.439 22.272 14.158 1.00 57.09 95 ALA A C 1
ATOM 765 O O . ALA A 1 95 ? -3.081 21.603 15.124 1.00 57.09 95 ALA A O 1
ATOM 766 N N . ASP A 1 96 ? -3.079 23.538 13.967 1.00 53.84 96 ASP A N 1
ATOM 767 C CA . ASP A 1 96 ? -2.493 24.435 14.965 1.00 53.84 96 ASP A CA 1
ATOM 768 C C . ASP A 1 96 ? -1.040 24.205 15.399 1.00 53.84 96 ASP A C 1
ATOM 770 O O . ASP A 1 96 ? -0.720 24.132 16.586 1.00 53.84 96 ASP A O 1
ATOM 774 N N . ARG A 1 97 ? -0.091 24.299 14.456 1.00 50.34 97 ARG A N 1
ATOM 775 C CA . ARG A 1 97 ? 1.180 24.950 14.819 1.00 50.34 97 ARG A CA 1
ATOM 776 C C . ARG A 1 97 ? 0.990 26.459 14.640 1.00 50.34 97 ARG A C 1
ATOM 778 O O . ARG A 1 97 ? 0.978 26.899 13.489 1.00 50.34 97 ARG A O 1
ATOM 785 N N . PRO A 1 98 ? 0.831 27.272 15.707 1.00 50.66 98 PRO A N 1
ATOM 786 C CA . PRO A 1 98 ? 0.759 28.716 15.534 1.00 50.66 98 PRO A CA 1
ATOM 787 C C . PRO A 1 98 ? 2.038 29.174 14.834 1.00 50.66 98 PRO A C 1
ATOM 789 O O . PRO A 1 98 ? 3.147 28.817 15.247 1.00 50.66 98 PRO A O 1
ATOM 792 N N . ALA A 1 99 ? 1.879 29.923 13.742 1.00 59.44 99 ALA A N 1
ATOM 793 C CA . ALA A 1 99 ? 2.995 30.520 13.028 1.00 59.44 99 ALA A CA 1
ATOM 794 C C . ALA A 1 99 ? 3.864 31.278 14.042 1.00 59.44 99 ALA A C 1
ATOM 796 O O . ALA A 1 99 ? 3.382 32.184 14.727 1.00 59.44 99 ALA A O 1
ATOM 797 N N . LYS A 1 100 ? 5.141 30.892 14.174 1.00 58.06 100 LYS A N 1
ATOM 798 C CA . LYS A 1 100 ? 6.101 31.668 14.962 1.00 58.06 100 LYS A CA 1
ATOM 799 C C . LYS A 1 100 ? 6.166 33.053 14.325 1.00 58.06 100 LYS A C 1
ATOM 801 O O . LYS A 1 100 ? 6.712 33.195 13.236 1.00 58.06 100 LYS A O 1
ATOM 806 N N . LYS A 1 101 ? 5.595 34.063 14.987 1.00 56.88 101 LYS A N 1
ATOM 807 C CA . LYS A 1 101 ? 5.807 35.465 14.625 1.00 56.88 101 LYS A CA 1
ATOM 808 C C . LYS A 1 101 ? 7.303 35.731 14.766 1.00 56.88 101 LYS A C 1
ATOM 810 O O . LYS A 1 101 ? 7.814 35.812 15.880 1.00 56.88 101 LYS A O 1
ATOM 815 N N . THR A 1 102 ? 8.015 35.817 13.652 1.00 60.31 102 THR A N 1
ATOM 816 C CA . THR A 1 102 ? 9.356 36.395 13.630 1.00 60.31 102 THR A CA 1
ATOM 817 C C . THR A 1 102 ? 9.192 37.876 13.932 1.00 60.31 102 THR A C 1
ATOM 819 O O . THR A 1 102 ? 8.669 38.622 13.106 1.00 60.31 102 THR A O 1
ATOM 822 N N . ALA A 1 103 ? 9.567 38.287 15.142 1.00 56.22 103 ALA A N 1
ATOM 823 C CA . ALA A 1 103 ? 9.718 39.698 15.449 1.00 56.22 103 ALA A CA 1
ATOM 824 C C . ALA A 1 103 ? 10.806 40.256 14.524 1.00 56.22 103 ALA A C 1
ATOM 826 O O . ALA A 1 103 ? 11.940 39.778 14.532 1.00 56.22 103 ALA A O 1
ATOM 827 N N . VAL A 1 104 ? 10.433 41.228 13.695 1.00 53.94 104 VAL A N 1
ATOM 828 C CA . VAL A 1 104 ? 11.389 42.078 12.990 1.00 53.94 104 VAL A CA 1
ATOM 829 C C . VAL A 1 104 ? 12.020 42.965 14.057 1.00 53.94 104 VAL A C 1
ATOM 831 O O . VAL A 1 104 ? 11.316 43.726 14.718 1.00 53.94 104 VAL A O 1
ATOM 834 N N . ALA A 1 105 ? 13.322 42.805 14.277 1.00 56.41 105 ALA A N 1
ATOM 835 C CA . ALA A 1 105 ? 14.093 43.739 15.082 1.00 56.41 105 ALA A CA 1
ATOM 836 C C . ALA A 1 105 ? 14.276 45.033 14.273 1.00 56.41 105 ALA A C 1
ATOM 838 O O . ALA A 1 105 ? 14.742 44.977 13.133 1.00 56.41 105 ALA A O 1
ATOM 839 N N . CYS A 1 106 ? 13.851 46.157 14.853 1.00 43.12 106 CYS A N 1
ATOM 840 C CA . CYS A 1 106 ? 14.255 47.502 14.446 1.00 43.12 106 CYS A CA 1
ATOM 841 C C . CYS A 1 106 ? 15.597 47.861 15.084 1.00 43.12 106 CYS A C 1
ATOM 843 O O . CYS A 1 106 ? 15.843 47.389 16.219 1.00 43.12 106 CYS A O 1
#

Foldseek 3Di:
DQDPVRDDDDDDDQQADPVVRHGDVPHPDDDDDPDDCVVVVVVLQVLLVVLQVQVVVCVVCCVVDDPDDDDHDPDASCPVDPDGDDDDHDDDDPDDPPPPPPDDDD

Sequence (106 aa):
MKHEDGQTYDLEVDGYNGRTQRPVKGAYRKYEFSIDPTGDILGRLDYQIWVAALRRLEAEIATQLVGHRLVFSDRSMTPWLEADRPGVAIVERAADRPAKKTAVAC

Solvent-accessible surface area (backbone atoms only — not comparable to full-atom values): 7358 Å² total; per-residue (Å²): 127,84,43,99,85,72,54,86,77,94,71,90,74,90,34,66,31,81,88,76,75,39,69,40,96,79,40,90,68,82,88,73,73,97,56,84,58,63,64,62,54,50,54,51,49,52,50,17,49,52,50,33,48,51,56,53,49,50,62,58,47,65,78,70,56,86,89,62,85,85,80,82,84,84,75,63,53,31,78,93,46,100,59,76,47,93,66,61,76,84,70,80,75,81,77,80,75,76,79,80,79,77,77,79,84,129

Radius of gyration: 27.67 Å; Cα contacts (8 Å, |Δi|>4): 55; chains: 1; bounding box: 69×60×61 Å